Protein AF-A0A936NMS9-F1 (afdb_monomer_lite)

Sequence (113 aa):
MRSITDLVTTLTGQGVKIWAEGEKIQIEAPDDILTDEIIETIREHKPALLSLLALPCPSCGNPALIEQGEGWEHRSCSGHYDAWERTPGRRWRDLDARISDIFREALKSEAIQ

pLDDT: mean 70.15, std 15.5, range [38.44, 87.62]

Structure (mmCIF, N/CA/C/O backbone):
data_AF-A0A936NMS9-F1
#
_entry.id   AF-A0A936NMS9-F1
#
loop_
_atom_site.group_PDB
_atom_site.id
_atom_site.type_symbol
_atom_site.label_atom_id
_atom_site.label_alt_id
_atom_site.label_comp_id
_atom_site.label_asym_id
_atom_site.label_entity_id
_atom_site.label_seq_id
_atom_site.pdbx_PDB_ins_code
_atom_site.Cartn_x
_atom_site.Cartn_y
_atom_site.Cartn_z
_atom_site.occupancy
_atom_site.B_iso_or_equiv
_atom_site.auth_seq_id
_atom_site.auth_comp_id
_atom_site.auth_asym_id
_atom_site.auth_atom_id
_atom_site.pdbx_PDB_model_num
ATOM 1 N N . MET A 1 1 ? 6.492 -9.863 20.909 1.00 49.19 1 MET A N 1
ATOM 2 C CA . MET A 1 1 ? 6.801 -8.855 19.872 1.00 49.19 1 MET A CA 1
ATOM 3 C C . MET A 1 1 ? 5.818 -9.064 18.740 1.00 49.19 1 MET A C 1
ATOM 5 O O . MET A 1 1 ? 5.791 -10.166 18.212 1.00 49.19 1 MET A O 1
ATOM 9 N N . ARG A 1 2 ? 4.969 -8.080 18.421 1.00 62.53 2 ARG A N 1
ATOM 10 C CA . ARG A 1 2 ? 4.185 -8.123 17.178 1.00 62.53 2 ARG A CA 1
ATOM 11 C C . ARG A 1 2 ? 5.139 -7.771 16.036 1.00 62.53 2 ARG A C 1
ATOM 13 O O . ARG A 1 2 ? 5.868 -6.791 16.154 1.00 62.53 2 ARG A O 1
ATOM 20 N N . SER A 1 3 ? 5.208 -8.606 15.003 1.00 81.06 3 SER A N 1
ATOM 21 C CA . SER A 1 3 ? 5.994 -8.302 13.804 1.00 81.06 3 SER A CA 1
ATOM 22 C C . SER A 1 3 ? 5.295 -7.205 12.993 1.00 81.06 3 SER A C 1
ATOM 24 O O . SER A 1 3 ? 4.079 -7.044 13.079 1.00 81.06 3 SER A O 1
ATOM 26 N N . ILE A 1 4 ? 6.034 -6.471 12.161 1.00 83.38 4 ILE A N 1
ATOM 27 C CA . ILE A 1 4 ? 5.446 -5.491 11.229 1.00 83.38 4 ILE A CA 1
ATOM 28 C C . ILE A 1 4 ? 4.445 -6.173 10.286 1.00 83.38 4 ILE A C 1
ATOM 30 O O . ILE A 1 4 ? 3.408 -5.605 9.956 1.00 83.38 4 ILE A O 1
ATOM 34 N N . THR A 1 5 ? 4.705 -7.424 9.904 1.00 81.00 5 THR A N 1
ATOM 35 C CA . THR A 1 5 ? 3.783 -8.215 9.080 1.00 81.00 5 THR A CA 1
ATOM 36 C C . THR A 1 5 ? 2.464 -8.502 9.805 1.00 81.00 5 THR A C 1
ATOM 38 O O . THR A 1 5 ? 1.406 -8.426 9.184 1.00 81.00 5 THR A O 1
ATOM 41 N N . ASP A 1 6 ? 2.497 -8.763 11.118 1.00 82.69 6 ASP A N 1
ATOM 42 C CA . ASP A 1 6 ? 1.288 -8.915 11.942 1.00 82.69 6 ASP A CA 1
ATOM 43 C C . ASP A 1 6 ? 0.494 -7.609 12.015 1.00 82.69 6 ASP A C 1
ATOM 45 O O . ASP A 1 6 ? -0.735 -7.638 11.949 1.00 82.69 6 ASP A O 1
ATOM 49 N N . LEU A 1 7 ? 1.180 -6.464 12.115 1.00 82.69 7 LEU A N 1
ATOM 50 C CA . LEU A 1 7 ? 0.538 -5.148 12.113 1.00 82.69 7 LEU A CA 1
ATOM 51 C C . LEU A 1 7 ? -0.212 -4.909 10.798 1.00 82.69 7 LEU A C 1
ATOM 53 O O . LEU A 1 7 ? -1.404 -4.616 10.827 1.00 82.69 7 LEU A O 1
ATOM 57 N N . VAL A 1 8 ? 0.454 -5.097 9.654 1.00 84.81 8 VAL A N 1
ATOM 58 C CA . VAL A 1 8 ? -0.173 -4.934 8.331 1.00 84.81 8 VAL A CA 1
ATOM 59 C C . VAL A 1 8 ? -1.343 -5.901 8.165 1.00 84.81 8 VAL A C 1
ATOM 61 O O . VAL A 1 8 ? -2.427 -5.486 7.771 1.00 84.81 8 VAL A O 1
ATOM 64 N N . THR A 1 9 ? -1.166 -7.167 8.546 1.00 84.12 9 THR A N 1
ATOM 65 C CA . THR A 1 9 ? -2.229 -8.181 8.466 1.00 84.12 9 THR A CA 1
ATOM 66 C C . THR A 1 9 ? -3.438 -7.802 9.324 1.00 84.12 9 THR A C 1
ATOM 68 O O . THR A 1 9 ? -4.577 -7.949 8.885 1.00 84.12 9 THR A O 1
ATOM 71 N N . THR A 1 10 ? -3.205 -7.270 10.527 1.00 86.00 10 THR A N 1
ATOM 72 C CA . THR A 1 10 ? -4.271 -6.821 11.435 1.00 86.00 10 THR A CA 1
ATOM 73 C C . THR A 1 10 ? -5.026 -5.630 10.853 1.00 86.00 10 THR A C 1
ATOM 75 O O . THR A 1 10 ? -6.255 -5.650 10.817 1.00 86.00 10 THR A O 1
ATOM 78 N N . LEU A 1 11 ? -4.306 -4.623 10.352 1.00 84.12 11 LEU A N 1
ATOM 79 C CA . LEU A 1 11 ? -4.899 -3.426 9.753 1.00 84.12 11 LEU A CA 1
ATOM 80 C C . LEU A 1 11 ? -5.714 -3.789 8.502 1.00 84.12 11 LEU A C 1
ATOM 82 O O . LEU A 1 11 ? -6.875 -3.403 8.382 1.00 84.12 11 LEU A O 1
ATOM 86 N N . THR A 1 12 ? -5.171 -4.624 7.614 1.00 84.94 12 THR A N 1
ATOM 87 C CA . THR A 1 12 ? -5.905 -5.105 6.436 1.00 84.94 12 THR A CA 1
ATOM 88 C C . THR A 1 12 ? -7.131 -5.937 6.812 1.00 84.94 12 THR A C 1
ATOM 90 O O . THR A 1 12 ? -8.181 -5.787 6.189 1.00 84.94 12 THR A O 1
ATOM 93 N N . GLY A 1 13 ? -7.055 -6.745 7.874 1.00 83.88 13 GLY A N 1
ATOM 94 C CA . GLY A 1 13 ? -8.206 -7.471 8.420 1.00 83.88 13 GLY A CA 1
ATOM 95 C C . GLY A 1 13 ? -9.326 -6.565 8.951 1.00 83.88 13 GLY A C 1
ATOM 96 O O . GLY A 1 13 ? -10.482 -6.978 8.977 1.00 83.88 13 GLY A O 1
ATOM 97 N N . GLN A 1 14 ? -9.005 -5.323 9.321 1.00 84.56 14 GLN A N 1
ATOM 98 C CA . GLN A 1 14 ? -9.957 -4.295 9.759 1.00 84.56 14 GLN A CA 1
ATOM 99 C C . GLN A 1 14 ? -10.494 -3.434 8.602 1.00 84.56 14 GLN A C 1
ATOM 101 O O . GLN A 1 14 ? -11.213 -2.464 8.831 1.00 84.56 14 GLN A O 1
ATOM 106 N N . GLY A 1 15 ? -10.162 -3.777 7.352 1.00 82.88 15 GLY A N 1
ATOM 107 C CA . GLY A 1 15 ? -10.574 -3.019 6.170 1.00 82.88 15 GLY A CA 1
ATOM 108 C C . GLY A 1 15 ? -9.682 -1.818 5.857 1.00 82.88 15 GLY A C 1
ATOM 109 O O . GLY A 1 15 ? -10.041 -1.010 5.003 1.00 82.88 15 GLY A O 1
ATOM 110 N N . VAL A 1 16 ? -8.522 -1.702 6.510 1.00 86.06 16 VAL A N 1
ATOM 111 C CA . VAL A 1 16 ? -7.534 -0.666 6.209 1.00 86.06 16 VAL A CA 1
ATOM 112 C C . VAL A 1 16 ? -6.701 -1.082 5.002 1.00 86.06 16 VAL A C 1
ATOM 114 O O . VAL A 1 16 ? -6.028 -2.116 5.008 1.00 86.06 16 VAL A O 1
ATOM 117 N N . LYS A 1 17 ? -6.694 -0.254 3.964 1.00 82.94 17 LYS A N 1
ATOM 118 C CA . LYS A 1 17 ? -5.788 -0.402 2.827 1.00 82.94 17 LYS A CA 1
ATOM 119 C C . LYS A 1 17 ? -4.548 0.444 3.078 1.00 82.94 17 LYS A C 1
ATOM 121 O O . LYS A 1 17 ? -4.649 1.640 3.326 1.00 82.94 17 LYS A O 1
ATOM 126 N N . ILE A 1 18 ? -3.384 -0.188 2.999 1.00 83.50 18 ILE A N 1
ATOM 127 C CA . ILE A 1 18 ? -2.079 0.455 3.152 1.00 83.50 18 ILE A CA 1
ATOM 128 C C . ILE A 1 18 ? -1.235 0.112 1.932 1.00 83.50 18 ILE A C 1
ATOM 130 O O . ILE A 1 18 ? -1.139 -1.057 1.560 1.00 83.50 18 ILE A O 1
ATOM 134 N N . TRP A 1 19 ? -0.616 1.120 1.324 1.00 81.00 19 TRP A N 1
ATOM 135 C CA . TRP A 1 19 ? 0.313 0.936 0.212 1.00 81.00 19 TRP A CA 1
ATOM 136 C C . TRP A 1 19 ? 1.429 1.981 0.244 1.00 81.00 19 TRP A C 1
ATOM 138 O O . TRP A 1 19 ? 1.297 3.049 0.846 1.00 81.00 19 TRP A O 1
ATOM 148 N N . ALA A 1 20 ? 2.557 1.649 -0.380 1.00 81.88 20 ALA A N 1
ATOM 149 C CA . ALA A 1 20 ? 3.643 2.593 -0.595 1.00 81.88 20 ALA A CA 1
ATOM 150 C C . ALA A 1 20 ? 3.365 3.412 -1.863 1.00 81.88 20 ALA A C 1
ATOM 152 O O . ALA A 1 20 ? 3.104 2.845 -2.923 1.00 81.88 20 ALA A O 1
ATOM 153 N N . GLU A 1 21 ? 3.440 4.734 -1.744 1.00 77.88 21 GLU A N 1
ATOM 154 C CA . GLU A 1 21 ? 3.431 5.671 -2.863 1.00 77.88 21 GLU A CA 1
ATOM 155 C C . GLU A 1 21 ? 4.698 6.520 -2.784 1.00 77.88 21 GLU A C 1
ATOM 157 O O . GLU A 1 21 ? 4.839 7.426 -1.957 1.00 77.88 21 GLU A O 1
ATOM 162 N N . GLY A 1 22 ? 5.673 6.187 -3.614 1.00 76.06 22 GLY A N 1
ATOM 163 C CA . GLY A 1 22 ? 6.988 6.784 -3.554 1.00 76.06 22 GLY A CA 1
ATOM 164 C C . GLY A 1 22 ? 7.676 6.521 -2.208 1.00 76.06 22 GLY A C 1
ATOM 165 O O . GLY A 1 22 ? 7.807 5.386 -1.755 1.00 76.06 22 GLY A O 1
ATOM 166 N N . GLU A 1 23 ? 8.079 7.604 -1.541 1.00 77.19 23 GLU A N 1
ATOM 167 C CA . GLU A 1 23 ? 8.620 7.600 -0.172 1.00 77.19 23 GLU A CA 1
ATOM 168 C C . GLU A 1 23 ? 7.546 7.854 0.904 1.00 77.19 23 GLU A C 1
ATOM 170 O O . GLU A 1 23 ? 7.848 8.158 2.070 1.00 77.19 23 GLU A O 1
ATOM 175 N N . LYS A 1 24 ? 6.269 7.799 0.522 1.00 80.56 24 LYS A N 1
ATOM 176 C CA . LYS A 1 24 ? 5.120 8.014 1.399 1.00 80.56 24 LYS A CA 1
ATOM 177 C C . LYS A 1 24 ? 4.355 6.708 1.576 1.00 80.56 24 LYS A C 1
ATOM 179 O O . LYS A 1 24 ? 4.361 5.833 0.719 1.00 80.56 24 LYS A O 1
ATOM 184 N N . ILE A 1 25 ? 3.707 6.581 2.727 1.00 83.50 25 ILE A N 1
ATOM 185 C CA . ILE A 1 25 ? 2.757 5.504 2.990 1.00 83.50 25 ILE A CA 1
ATOM 186 C C . ILE A 1 25 ? 1.378 6.134 2.885 1.00 83.50 25 ILE A C 1
ATOM 188 O O . ILE A 1 25 ? 1.098 7.103 3.592 1.00 83.50 25 ILE A O 1
ATOM 192 N N . GLN A 1 26 ? 0.560 5.601 1.989 1.00 83.38 26 GLN A N 1
ATOM 193 C CA . GLN A 1 26 ? -0.840 5.968 1.854 1.00 83.38 26 GLN A CA 1
ATOM 194 C C . GLN A 1 26 ? -1.686 4.986 2.655 1.00 83.38 26 GLN A C 1
ATOM 196 O O . GLN A 1 26 ? -1.400 3.784 2.699 1.00 83.38 26 GLN A O 1
ATOM 201 N N . ILE A 1 27 ? -2.705 5.521 3.322 1.00 85.38 27 ILE A N 1
ATOM 202 C CA . ILE A 1 27 ? -3.598 4.759 4.187 1.00 85.38 27 ILE A CA 1
ATOM 203 C C . ILE A 1 27 ? -5.028 5.177 3.865 1.00 85.38 27 ILE A C 1
ATOM 205 O O . ILE A 1 27 ? -5.385 6.343 4.010 1.00 85.38 27 ILE A O 1
ATOM 209 N N . GLU A 1 28 ? -5.849 4.217 3.458 1.00 84.06 28 GLU A N 1
ATOM 210 C CA . GLU A 1 28 ? -7.298 4.362 3.361 1.00 84.06 28 GLU A CA 1
ATOM 211 C C . GLU A 1 28 ? -7.912 3.479 4.445 1.00 84.06 28 GLU A C 1
ATOM 213 O O . GLU A 1 28 ? -7.860 2.251 4.372 1.00 84.06 28 GLU A O 1
ATOM 218 N N . ALA A 1 29 ? -8.455 4.111 5.480 1.00 85.56 29 ALA A N 1
ATOM 219 C CA . ALA A 1 29 ? -9.108 3.444 6.595 1.00 85.56 29 ALA A CA 1
ATOM 220 C C . ALA A 1 29 ? -10.467 4.101 6.873 1.00 85.56 29 ALA A C 1
ATOM 222 O O . ALA A 1 29 ? -10.646 5.277 6.553 1.00 85.56 29 ALA A O 1
ATOM 223 N N . PRO A 1 30 ? -11.404 3.3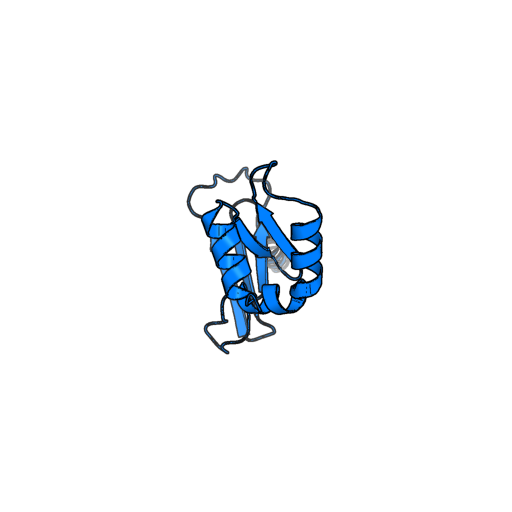85 7.513 1.00 83.25 30 PRO A N 1
ATOM 224 C CA . PRO A 1 30 ? -12.553 4.011 8.161 1.00 83.25 30 PRO A CA 1
ATOM 225 C C . PRO A 1 30 ? -12.104 5.005 9.248 1.00 83.25 30 PRO A C 1
ATOM 227 O O . PRO A 1 30 ? -11.111 4.748 9.931 1.00 83.25 30 PRO A O 1
ATOM 230 N N . ASP A 1 31 ? -12.864 6.088 9.454 1.00 77.81 31 ASP A N 1
ATOM 231 C CA . ASP A 1 31 ? -12.520 7.168 10.401 1.00 77.81 31 ASP A CA 1
ATOM 232 C C . ASP A 1 31 ? -12.299 6.686 11.848 1.00 77.81 31 ASP A C 1
ATOM 234 O O . ASP A 1 31 ? -11.522 7.278 12.588 1.00 77.81 31 ASP A O 1
ATOM 238 N N . ASP A 1 32 ? -12.943 5.587 12.248 1.00 82.31 32 ASP A N 1
ATOM 239 C CA . ASP A 1 32 ? -12.870 5.033 13.609 1.00 82.31 32 ASP A CA 1
ATOM 240 C C . ASP A 1 32 ? -11.575 4.229 13.872 1.00 82.31 32 ASP A C 1
ATOM 242 O O . ASP A 1 32 ? -11.213 3.962 15.014 1.00 82.31 32 ASP A O 1
ATOM 246 N N . ILE A 1 33 ? -10.852 3.829 12.815 1.00 84.81 33 ILE A N 1
ATOM 247 C CA . ILE A 1 33 ? -9.694 2.923 12.920 1.00 84.81 33 ILE A CA 1
ATOM 248 C C . ILE A 1 33 ? -8.362 3.685 12.994 1.00 84.81 33 ILE A C 1
ATOM 250 O O . ILE A 1 33 ? -7.413 3.196 13.601 1.00 84.81 33 ILE A O 1
ATOM 254 N N . LEU A 1 34 ? -8.253 4.867 12.380 1.00 84.88 34 LEU A N 1
ATOM 255 C CA . LEU A 1 34 ? -7.009 5.648 12.343 1.00 84.88 34 LEU A CA 1
ATOM 256 C C . LEU A 1 34 ? -6.801 6.440 13.643 1.00 84.88 34 LEU A C 1
ATOM 258 O O . LEU A 1 34 ? -6.961 7.657 13.685 1.00 84.88 34 LEU A O 1
ATOM 262 N N . THR A 1 35 ? -6.425 5.742 14.713 1.00 87.56 35 THR A N 1
ATOM 263 C CA . THR A 1 35 ? -6.035 6.381 15.977 1.00 87.56 35 THR A CA 1
ATOM 264 C C . THR A 1 35 ? -4.621 6.963 15.909 1.00 87.56 35 THR A C 1
ATOM 266 O O . THR A 1 35 ? -3.775 6.496 15.139 1.00 87.56 35 THR A O 1
ATOM 269 N N . ASP A 1 36 ? -4.331 7.948 16.765 1.00 85.12 36 ASP A N 1
ATOM 270 C CA . ASP A 1 36 ? -2.994 8.549 16.873 1.00 85.12 36 ASP A CA 1
ATOM 271 C C . ASP A 1 36 ? -1.911 7.502 17.185 1.00 85.12 36 ASP A C 1
ATOM 273 O O . ASP A 1 36 ? -0.838 7.533 16.586 1.00 85.12 36 ASP A O 1
ATOM 277 N N . GLU A 1 37 ? -2.222 6.506 18.023 1.00 84.56 37 GLU A N 1
ATOM 278 C CA . GLU A 1 37 ? -1.317 5.393 18.350 1.00 84.56 37 GLU A CA 1
ATOM 279 C C . GLU A 1 37 ? -0.925 4.581 17.101 1.00 84.56 37 GLU A C 1
ATOM 281 O O . GLU A 1 37 ? 0.242 4.222 16.910 1.00 84.56 37 GLU A O 1
ATOM 286 N N . ILE A 1 38 ? -1.885 4.319 16.205 1.00 83.69 38 ILE A N 1
ATOM 287 C CA . ILE A 1 38 ? -1.635 3.607 14.944 1.00 83.69 38 ILE A CA 1
ATOM 288 C C . ILE A 1 38 ? -0.790 4.471 14.005 1.00 83.69 38 ILE A C 1
ATOM 290 O O . ILE A 1 38 ? 0.145 3.967 13.378 1.00 83.69 38 ILE A O 1
ATOM 294 N N . ILE A 1 39 ? -1.070 5.773 13.930 1.00 86.06 39 ILE A N 1
ATOM 295 C CA . ILE A 1 39 ? -0.302 6.712 13.105 1.00 86.06 39 ILE A CA 1
ATOM 296 C C . ILE A 1 39 ? 1.149 6.810 13.596 1.00 86.06 39 ILE A C 1
ATOM 298 O O . ILE A 1 39 ? 2.070 6.782 12.774 1.00 86.06 39 ILE A O 1
ATOM 302 N N . GLU A 1 40 ? 1.377 6.895 14.908 1.00 86.19 40 GLU A N 1
ATOM 303 C CA . GLU A 1 40 ? 2.720 6.903 15.498 1.00 86.19 40 GLU A CA 1
ATOM 304 C C . GLU A 1 40 ? 3.460 5.597 15.211 1.00 86.19 40 GLU A C 1
ATOM 306 O O . GLU A 1 40 ? 4.571 5.633 14.680 1.00 86.19 40 GLU A O 1
ATOM 311 N N . THR A 1 41 ? 2.806 4.451 15.413 1.00 85.56 41 THR A N 1
ATOM 312 C CA . THR A 1 41 ? 3.381 3.130 15.111 1.00 85.56 41 THR A CA 1
ATOM 313 C C . THR A 1 41 ? 3.801 3.018 13.638 1.00 85.56 41 THR A C 1
ATOM 315 O O . THR A 1 41 ? 4.883 2.520 13.315 1.00 85.56 41 THR A O 1
ATOM 318 N N . ILE A 1 42 ? 2.973 3.513 12.711 1.00 85.50 42 ILE A N 1
ATOM 319 C CA . ILE A 1 42 ? 3.289 3.516 11.275 1.00 85.50 42 ILE A CA 1
ATOM 320 C C . ILE A 1 42 ? 4.475 4.437 10.970 1.00 85.50 42 ILE A C 1
ATOM 322 O O . ILE A 1 42 ? 5.319 4.093 10.140 1.00 85.50 42 ILE A O 1
ATOM 326 N N . ARG A 1 43 ? 4.576 5.594 11.633 1.00 87.19 43 ARG A N 1
ATOM 327 C CA . ARG A 1 43 ? 5.709 6.516 11.461 1.00 87.19 43 ARG A CA 1
ATOM 328 C C . ARG A 1 43 ? 7.015 5.917 11.972 1.00 87.19 43 ARG A C 1
ATOM 330 O O . ARG A 1 43 ? 8.012 5.996 11.255 1.00 87.19 43 ARG A O 1
ATOM 337 N N . GLU A 1 44 ? 7.008 5.294 13.147 1.00 87.62 44 GLU A N 1
ATOM 338 C CA . GLU A 1 44 ? 8.185 4.630 13.723 1.00 87.62 44 GLU A CA 1
ATOM 339 C C . GLU A 1 44 ? 8.700 3.501 12.822 1.00 87.62 44 GLU A C 1
ATOM 341 O O . GLU A 1 44 ? 9.907 3.335 12.636 1.00 87.62 44 GLU A O 1
ATOM 346 N N . HIS A 1 45 ? 7.785 2.764 12.190 1.00 86.44 45 HIS A N 1
ATOM 347 C CA . HIS A 1 45 ? 8.116 1.654 11.301 1.00 86.44 45 HIS A CA 1
ATOM 348 C C . HIS A 1 45 ? 8.139 2.014 9.811 1.00 86.44 45 HIS A C 1
ATOM 350 O O . HIS A 1 45 ? 8.303 1.121 8.977 1.00 86.44 45 HIS A O 1
ATOM 356 N N . LYS A 1 46 ? 8.048 3.301 9.451 1.00 85.94 46 LYS A N 1
ATOM 357 C CA . LYS A 1 46 ? 7.959 3.774 8.060 1.00 85.94 46 LYS A CA 1
ATOM 358 C C . LYS A 1 46 ? 8.967 3.124 7.093 1.00 85.94 46 LYS A C 1
ATOM 360 O O . LYS A 1 46 ? 8.520 2.613 6.069 1.00 85.94 46 LYS A O 1
ATOM 365 N N . PRO A 1 47 ? 10.293 3.098 7.350 1.00 82.38 47 PRO A N 1
ATOM 366 C CA . PRO A 1 47 ? 11.251 2.533 6.389 1.00 82.38 47 PRO A CA 1
ATOM 367 C C . PRO A 1 47 ? 11.076 1.021 6.181 1.00 82.38 47 PRO A C 1
ATOM 369 O O . PRO A 1 47 ? 11.238 0.512 5.069 1.00 82.38 47 PRO A O 1
ATOM 372 N N . ALA A 1 48 ? 10.702 0.301 7.237 1.00 84.00 48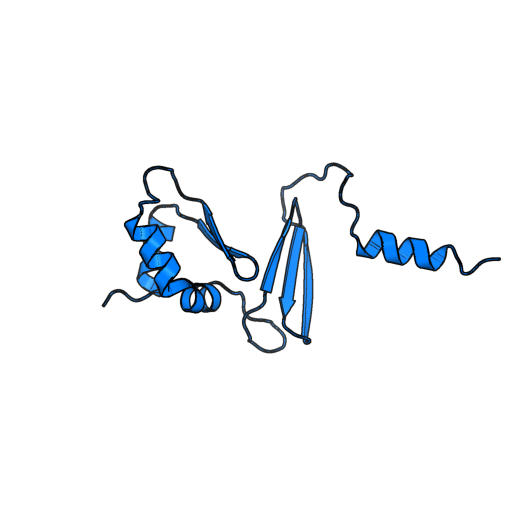 ALA A N 1
ATOM 373 C CA . ALA A 1 48 ? 10.433 -1.127 7.162 1.00 84.00 48 ALA A CA 1
ATOM 374 C C . ALA A 1 48 ? 9.090 -1.414 6.468 1.00 84.00 48 ALA A C 1
ATOM 376 O O . ALA A 1 48 ? 9.005 -2.347 5.675 1.00 84.00 48 ALA A O 1
ATOM 377 N N . LEU A 1 49 ? 8.071 -0.578 6.694 1.00 84.62 49 LEU A N 1
ATOM 378 C CA . LEU A 1 49 ? 6.791 -0.650 5.988 1.00 84.62 49 LEU A CA 1
ATOM 379 C C . LEU A 1 49 ? 6.947 -0.353 4.497 1.00 84.62 49 LEU A C 1
ATOM 381 O O . LEU A 1 49 ? 6.429 -1.109 3.687 1.00 84.62 49 LEU A O 1
ATOM 385 N N . LEU A 1 50 ? 7.704 0.680 4.119 1.00 83.94 50 LEU A N 1
ATOM 386 C CA . LEU A 1 50 ? 7.994 0.968 2.711 1.00 83.94 50 LEU A CA 1
ATOM 387 C C . LEU A 1 50 ? 8.677 -0.220 2.028 1.00 83.94 50 LEU A C 1
ATOM 389 O O . LEU A 1 50 ? 8.284 -0.600 0.933 1.00 83.94 50 LEU A O 1
ATOM 393 N N . SER A 1 51 ? 9.641 -0.853 2.699 1.00 80.56 51 SER A N 1
ATOM 394 C CA . SER A 1 51 ? 10.327 -2.035 2.164 1.00 80.56 51 SER A CA 1
ATOM 395 C C . SER A 1 51 ? 9.404 -3.252 2.038 1.00 80.56 51 SER A C 1
ATOM 397 O O . SER A 1 51 ? 9.546 -4.027 1.099 1.00 80.56 51 SER A O 1
ATOM 399 N N . LEU A 1 52 ? 8.467 -3.428 2.976 1.00 82.81 52 LEU A N 1
ATOM 400 C CA . LEU A 1 52 ? 7.513 -4.539 2.976 1.00 82.81 52 LEU A CA 1
ATOM 401 C C . LEU A 1 52 ? 6.399 -4.361 1.933 1.00 82.81 52 LEU A C 1
ATOM 403 O O . LEU A 1 52 ? 5.938 -5.343 1.359 1.00 82.81 52 LEU A O 1
ATOM 407 N N . LEU A 1 53 ? 5.943 -3.123 1.728 1.00 81.75 53 LEU A N 1
ATOM 408 C CA . LEU A 1 53 ? 4.828 -2.778 0.841 1.00 81.75 53 LEU A CA 1
ATOM 409 C C . LEU A 1 53 ? 5.269 -2.524 -0.602 1.00 81.75 53 LEU A C 1
ATOM 411 O O . LEU A 1 53 ? 4.434 -2.533 -1.505 1.00 81.75 53 LEU A O 1
ATOM 415 N N . ALA A 1 54 ? 6.555 -2.265 -0.829 1.00 79.06 54 ALA A N 1
ATOM 416 C CA . ALA A 1 54 ? 7.081 -2.073 -2.166 1.00 79.06 54 ALA A CA 1
ATOM 417 C C . ALA A 1 54 ? 7.038 -3.382 -2.962 1.00 79.06 54 ALA A C 1
ATOM 419 O O . ALA A 1 54 ? 7.507 -4.432 -2.517 1.00 79.06 54 ALA A O 1
ATOM 420 N N . LEU A 1 55 ? 6.504 -3.306 -4.180 1.00 72.69 55 LEU A N 1
ATOM 421 C CA . LEU A 1 55 ? 6.559 -4.425 -5.111 1.00 72.69 55 LEU A CA 1
ATOM 422 C C . LEU A 1 55 ? 8.012 -4.652 -5.549 1.00 72.69 55 LEU A C 1
ATOM 424 O O . LEU A 1 55 ? 8.700 -3.684 -5.884 1.00 72.69 55 LEU A O 1
ATOM 428 N N . PRO A 1 56 ? 8.504 -5.902 -5.584 1.00 73.44 56 PRO A N 1
ATOM 429 C CA . PRO A 1 56 ? 9.851 -6.170 -6.059 1.00 73.44 56 PRO A CA 1
ATOM 430 C C . PRO A 1 56 ? 9.955 -5.859 -7.554 1.00 73.44 56 PRO A C 1
ATOM 432 O O . PRO A 1 56 ? 9.105 -6.242 -8.360 1.00 73.44 56 PRO A O 1
ATOM 435 N N . CYS A 1 57 ? 11.034 -5.185 -7.934 1.00 68.12 57 CYS A N 1
ATOM 436 C CA . CYS A 1 57 ? 11.398 -4.946 -9.318 1.00 68.12 57 CYS A CA 1
ATOM 437 C C . CYS A 1 57 ? 11.622 -6.294 -10.022 1.00 68.12 57 CYS A C 1
ATOM 439 O O . CYS A 1 57 ? 12.461 -7.077 -9.565 1.00 68.12 57 CYS A O 1
ATOM 441 N N . PRO A 1 58 ? 10.954 -6.570 -11.154 1.00 66.94 58 PRO A N 1
ATOM 442 C CA . PRO A 1 58 ? 11.114 -7.841 -11.858 1.00 66.94 58 PRO A CA 1
ATOM 443 C C . PRO A 1 58 ? 12.533 -8.037 -12.416 1.00 66.94 58 PRO A C 1
ATOM 445 O O . PRO A 1 58 ? 12.950 -9.171 -12.630 1.00 66.94 58 PRO A O 1
ATOM 448 N N . SER A 1 59 ? 13.283 -6.950 -12.633 1.00 67.94 59 SER A N 1
ATOM 449 C CA . SER A 1 59 ? 14.639 -6.998 -13.191 1.00 67.94 59 SER A CA 1
ATOM 450 C C . SER A 1 59 ? 15.724 -7.258 -12.141 1.00 67.94 59 SER A C 1
ATOM 452 O O . SER A 1 59 ? 16.685 -7.965 -12.426 1.00 67.94 59 SER A O 1
ATOM 454 N N . CYS A 1 60 ? 15.618 -6.666 -10.946 1.00 76.19 60 CYS A N 1
ATOM 455 C CA . CYS A 1 60 ? 16.695 -6.702 -9.943 1.00 76.19 60 CYS A CA 1
ATOM 456 C C . CYS A 1 60 ? 16.255 -7.129 -8.536 1.00 76.19 60 CYS A C 1
ATOM 458 O O . CYS A 1 60 ? 17.096 -7.231 -7.649 1.00 76.19 60 CYS A O 1
ATOM 460 N N . GLY A 1 61 ? 14.961 -7.361 -8.304 1.00 71.12 61 GLY A N 1
ATOM 461 C CA . GLY A 1 61 ? 14.412 -7.775 -7.009 1.00 71.12 61 GLY A CA 1
ATOM 462 C C . GLY A 1 61 ? 14.351 -6.676 -5.943 1.00 71.12 61 GLY A C 1
ATOM 463 O O . GLY A 1 61 ? 13.737 -6.888 -4.902 1.00 71.12 61 GLY A O 1
ATOM 464 N N . ASN A 1 62 ? 14.938 -5.501 -6.193 1.00 75.25 62 ASN A N 1
ATOM 465 C CA . ASN A 1 62 ? 14.862 -4.359 -5.280 1.00 75.25 62 ASN A CA 1
ATOM 466 C C . ASN A 1 62 ? 13.442 -3.778 -5.229 1.00 75.25 62 ASN A C 1
ATOM 468 O O . ASN A 1 62 ? 12.736 -3.841 -6.235 1.00 75.25 62 ASN A O 1
ATOM 472 N N . PRO A 1 63 ? 13.029 -3.167 -4.108 1.00 72.00 63 PRO A N 1
ATOM 473 C CA . PRO A 1 63 ? 11.731 -2.508 -4.007 1.00 72.00 63 PRO A CA 1
ATOM 474 C C . PRO A 1 63 ? 11.578 -1.428 -5.091 1.00 72.00 63 PRO A C 1
ATOM 476 O O . PRO A 1 63 ? 12.417 -0.533 -5.215 1.00 72.00 63 PRO A O 1
ATOM 479 N N . ALA A 1 64 ? 10.529 -1.544 -5.904 1.00 74.44 64 ALA A N 1
ATOM 480 C CA . ALA A 1 64 ? 10.169 -0.555 -6.907 1.00 74.44 64 ALA A CA 1
ATOM 481 C C . ALA A 1 64 ? 9.380 0.590 -6.258 1.00 74.44 64 ALA A C 1
ATOM 483 O O . ALA A 1 64 ? 8.499 0.373 -5.424 1.00 74.44 64 ALA A O 1
ATOM 484 N N . LEU A 1 65 ? 9.698 1.810 -6.673 1.00 74.56 65 LEU A N 1
ATOM 485 C CA . LEU A 1 65 ? 8.938 3.013 -6.395 1.00 74.56 65 LEU A CA 1
ATOM 486 C C . LEU A 1 65 ? 7.628 2.958 -7.184 1.00 74.56 65 LEU A C 1
ATOM 488 O O . LEU A 1 65 ? 7.650 2.722 -8.391 1.00 74.56 65 LEU A O 1
ATOM 492 N N . ILE A 1 66 ? 6.501 3.185 -6.516 1.00 74.81 66 ILE A N 1
ATOM 493 C CA . ILE A 1 66 ? 5.187 3.267 -7.158 1.00 74.81 66 ILE A CA 1
ATOM 494 C C . ILE A 1 66 ? 4.673 4.690 -6.991 1.00 74.81 66 ILE A C 1
ATOM 496 O O . ILE A 1 66 ? 4.510 5.150 -5.870 1.00 74.81 66 ILE A O 1
ATOM 500 N N . GLU A 1 67 ? 4.421 5.394 -8.081 1.00 72.94 67 GLU A N 1
ATOM 501 C CA . GLU A 1 67 ? 3.760 6.695 -8.089 1.00 72.94 67 GLU A CA 1
ATOM 502 C C . GLU A 1 67 ? 2.381 6.520 -8.716 1.00 72.94 67 GLU A C 1
ATOM 504 O O . GLU A 1 67 ? 2.248 5.860 -9.745 1.00 72.94 67 GLU A O 1
ATOM 509 N N . GLN A 1 68 ? 1.342 7.087 -8.116 1.00 71.00 68 GLN A N 1
ATOM 510 C CA . GLN A 1 68 ? -0.006 7.008 -8.667 1.00 71.00 68 GLN A CA 1
ATOM 511 C C . GLN A 1 68 ? -0.521 8.404 -9.001 1.00 71.00 68 GLN A C 1
ATOM 513 O O . GLN A 1 68 ? -0.217 9.389 -8.330 1.00 71.00 68 GLN A O 1
ATOM 518 N N . GLY A 1 69 ? -1.331 8.477 -10.051 1.00 66.25 69 GLY A N 1
ATOM 519 C CA . GLY A 1 69 ? -2.129 9.651 -10.374 1.00 66.25 69 GLY A CA 1
ATOM 520 C C . GLY A 1 69 ? -3.515 9.247 -10.857 1.00 66.25 69 GLY A C 1
ATOM 521 O O . GLY A 1 69 ? -3.923 8.086 -10.754 1.00 66.25 69 GLY A O 1
ATOM 522 N N . GLU A 1 70 ? -4.296 10.205 -11.356 1.00 65.62 70 GLU A N 1
ATOM 523 C CA . GLU A 1 70 ? -5.680 9.933 -11.740 1.00 65.62 70 GLU A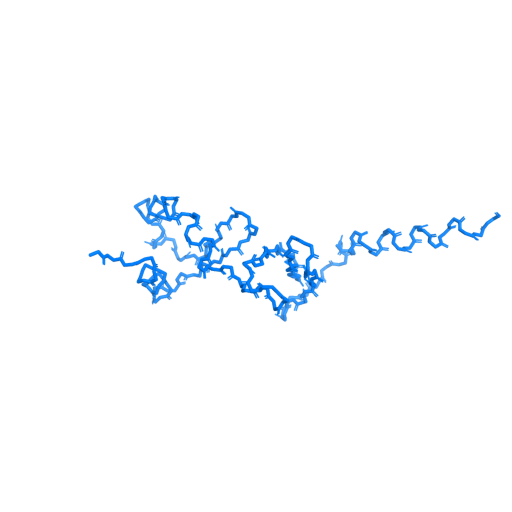 CA 1
ATOM 524 C C . GLU A 1 70 ? -5.754 8.960 -12.935 1.00 65.62 70 GLU A C 1
ATOM 526 O O . GLU A 1 70 ? -5.613 9.332 -14.095 1.00 65.62 70 GLU A O 1
ATOM 531 N N . GLY A 1 71 ? -5.982 7.674 -12.6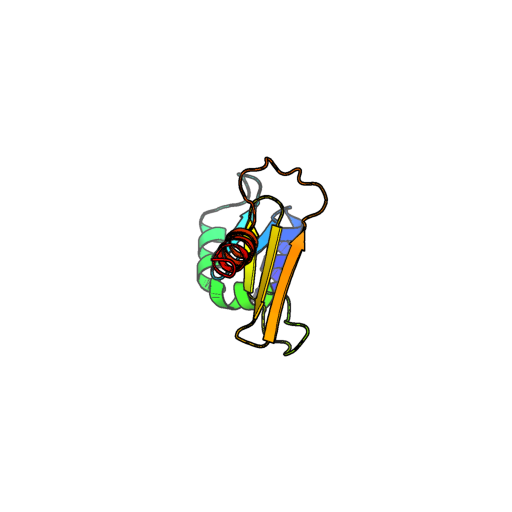41 1.00 65.94 71 GLY A N 1
ATOM 532 C CA . GLY A 1 71 ? -6.144 6.624 -13.652 1.00 65.94 71 GLY A CA 1
ATOM 533 C C . GLY A 1 71 ? -4.839 6.048 -14.212 1.00 65.94 71 GLY A C 1
ATOM 534 O O . GLY A 1 71 ? -4.890 5.339 -15.225 1.00 65.94 71 GLY A O 1
ATOM 535 N N . TRP A 1 72 ? -3.701 6.316 -13.567 1.00 72.31 72 TRP A N 1
ATOM 536 C CA . TRP A 1 72 ? -2.407 5.740 -13.922 1.00 72.31 72 TRP A CA 1
ATOM 537 C C . TRP A 1 72 ? -1.583 5.350 -12.689 1.00 72.31 72 TRP A C 1
ATOM 539 O O . TRP A 1 72 ? -1.715 5.933 -11.616 1.00 72.31 72 TRP A O 1
ATOM 549 N N . GLU A 1 73 ? -0.714 4.362 -12.878 1.00 73.00 73 GLU A N 1
ATOM 550 C CA . GLU A 1 73 ? 0.314 3.939 -11.926 1.00 73.00 73 GLU A CA 1
ATOM 551 C C . GLU A 1 73 ? 1.659 3.926 -12.657 1.00 73.00 73 GLU A C 1
ATOM 553 O O . GLU A 1 73 ? 1.773 3.353 -13.734 1.00 73.00 73 GLU A O 1
ATOM 558 N N . HIS A 1 74 ? 2.679 4.561 -12.106 1.00 74.44 74 HIS A N 1
ATOM 559 C CA . HIS A 1 74 ? 4.048 4.512 -12.590 1.00 74.44 74 HIS A CA 1
ATOM 560 C C . HIS A 1 74 ? 4.867 3.689 -11.607 1.00 74.44 74 HIS A C 1
ATOM 562 O O . HIS A 1 74 ? 4.868 3.947 -10.409 1.00 74.44 74 HIS A O 1
ATOM 568 N N . ARG A 1 75 ? 5.568 2.683 -12.111 1.00 72.88 75 ARG A N 1
ATOM 569 C CA . ARG A 1 75 ? 6.459 1.835 -11.333 1.00 72.88 75 ARG A CA 1
ATOM 570 C C . ARG A 1 75 ? 7.867 2.018 -11.847 1.00 72.88 75 ARG A C 1
ATOM 572 O O . ARG A 1 75 ? 8.162 1.610 -12.969 1.00 72.88 75 ARG A O 1
ATOM 579 N N . SER A 1 76 ? 8.730 2.587 -11.016 1.00 73.31 76 SER A N 1
ATOM 580 C CA . SER A 1 76 ? 10.128 2.818 -11.350 1.00 73.31 76 SER A CA 1
ATOM 581 C C . SER A 1 76 ? 11.077 2.188 -10.334 1.00 73.31 76 SER A C 1
ATOM 583 O O . SER A 1 76 ? 10.793 2.075 -9.149 1.00 73.31 76 SER A O 1
ATOM 585 N N . CYS A 1 77 ? 12.233 1.728 -10.788 1.00 77.12 77 CYS A N 1
ATOM 586 C CA . CYS A 1 77 ? 13.327 1.253 -9.949 1.00 77.12 77 CYS A CA 1
ATOM 587 C C . CYS A 1 77 ? 14.617 1.870 -10.481 1.00 77.12 77 CYS A C 1
ATOM 589 O O . CYS A 1 77 ? 14.800 1.862 -11.699 1.00 77.12 77 CYS A O 1
ATOM 591 N N . SER A 1 78 ? 15.477 2.371 -9.582 1.00 67.06 78 SER A N 1
ATOM 592 C CA . SER A 1 78 ? 16.696 3.184 -9.777 1.00 67.06 78 SER A CA 1
ATOM 593 C C . SER A 1 78 ? 17.646 2.724 -10.904 1.00 67.06 78 SER A C 1
ATOM 595 O O . SER A 1 78 ? 18.774 2.316 -10.646 1.00 67.06 78 SER A O 1
ATOM 597 N N . GLY A 1 79 ? 17.199 2.783 -12.161 1.00 61.22 79 GLY A N 1
ATOM 598 C CA . GLY A 1 79 ? 17.958 2.445 -13.368 1.00 61.22 79 GLY A CA 1
ATOM 599 C C . GLY A 1 79 ? 17.578 1.154 -14.113 1.00 61.22 79 GLY A C 1
ATOM 600 O O . GLY A 1 79 ? 18.246 0.849 -15.097 1.00 61.22 79 GLY A O 1
ATOM 601 N N . HIS A 1 80 ? 16.552 0.388 -13.708 1.00 58.56 80 HIS A N 1
ATOM 602 C CA . HIS A 1 80 ? 16.300 -0.951 -14.297 1.00 58.56 80 HIS A CA 1
ATOM 603 C C . HIS A 1 80 ? 14.864 -1.267 -14.716 1.00 58.56 80 HIS A C 1
ATOM 605 O O . HIS A 1 80 ? 14.640 -2.238 -15.444 1.00 58.56 80 HIS A O 1
ATOM 611 N N . TYR A 1 81 ? 13.892 -0.503 -14.239 1.00 62.19 81 TYR A N 1
ATOM 612 C CA . TYR A 1 81 ? 12.486 -0.740 -14.529 1.00 62.19 81 TYR A CA 1
ATOM 613 C C . TYR A 1 81 ? 11.765 0.599 -14.483 1.00 62.19 81 TYR A C 1
ATOM 615 O O . TYR A 1 81 ? 11.947 1.342 -13.526 1.00 62.19 81 TYR A O 1
ATOM 623 N N . ASP A 1 82 ? 11.017 0.910 -15.531 1.00 67.69 82 ASP A N 1
ATOM 624 C CA . ASP A 1 82 ? 10.175 2.099 -15.671 1.00 67.69 82 ASP A CA 1
ATOM 625 C C . ASP A 1 82 ? 8.958 1.644 -16.483 1.00 67.69 82 ASP A C 1
ATOM 627 O O . ASP A 1 82 ? 9.068 1.308 -17.667 1.00 67.69 82 ASP A O 1
ATOM 631 N N . ALA A 1 83 ? 7.824 1.490 -15.806 1.00 65.62 83 ALA A N 1
ATOM 632 C CA . ALA A 1 83 ? 6.607 0.936 -16.374 1.00 65.62 83 ALA A CA 1
ATOM 633 C C . ALA A 1 83 ? 5.392 1.753 -15.948 1.00 65.62 83 ALA A C 1
ATOM 635 O O . ALA A 1 83 ? 5.239 2.105 -14.784 1.00 65.62 83 ALA A O 1
ATOM 636 N N . TRP A 1 84 ? 4.489 1.998 -16.893 1.00 71.06 84 TRP A N 1
ATOM 637 C CA . TRP A 1 84 ? 3.292 2.798 -16.665 1.00 71.06 84 TRP A CA 1
ATOM 638 C C . TRP A 1 84 ? 2.023 1.972 -16.903 1.00 71.06 84 TRP A C 1
ATOM 640 O O . TRP A 1 84 ? 1.691 1.610 -18.032 1.00 71.06 84 TRP A O 1
ATOM 650 N N . GLU A 1 85 ? 1.348 1.693 -15.799 1.00 66.19 85 GLU A N 1
ATOM 651 C CA . GLU A 1 85 ? 0.050 1.061 -15.569 1.00 66.19 85 GLU A CA 1
ATOM 652 C C . GLU A 1 85 ? -1.160 1.930 -15.938 1.00 66.19 85 GLU A C 1
ATOM 654 O O . GLU A 1 85 ? -1.240 3.061 -15.461 1.00 66.19 85 GLU A O 1
ATOM 659 N N . ARG A 1 86 ? -2.163 1.423 -16.674 1.00 65.25 86 ARG A N 1
ATOM 660 C CA . ARG A 1 86 ? -3.527 1.990 -16.608 1.00 65.25 86 ARG A CA 1
ATOM 661 C C . ARG A 1 86 ? -4.294 1.279 -15.503 1.00 65.25 86 ARG A C 1
ATOM 663 O O . ARG A 1 86 ? -4.430 0.059 -15.559 1.00 65.25 86 ARG A O 1
ATOM 670 N N . THR A 1 87 ? -4.856 2.020 -14.553 1.00 60.66 87 THR A N 1
ATOM 671 C CA . THR A 1 87 ? -5.686 1.413 -13.505 1.00 60.66 87 THR A CA 1
ATOM 672 C C . THR A 1 87 ? -7.055 1.033 -14.089 1.00 60.66 87 THR A C 1
ATOM 674 O O . THR A 1 87 ? -7.771 1.919 -14.574 1.00 60.66 87 THR A O 1
ATOM 677 N N . PRO A 1 88 ? -7.463 -0.251 -14.073 1.00 51.62 88 PRO A N 1
ATOM 678 C CA . PRO A 1 88 ? -8.767 -0.658 -14.589 1.00 51.62 88 PRO A CA 1
ATOM 679 C C . PRO A 1 88 ? -9.905 0.049 -13.836 1.00 51.62 88 PRO A C 1
ATOM 681 O O . PRO A 1 88 ? -9.906 0.097 -12.609 1.00 51.62 88 PRO A O 1
ATOM 684 N N . GLY A 1 89 ? -10.890 0.588 -14.562 1.00 47.22 89 GLY A N 1
ATOM 685 C CA . GLY A 1 89 ? -12.118 1.143 -13.971 1.00 47.22 89 GLY A CA 1
ATOM 686 C C . GLY A 1 89 ? -12.144 2.654 -13.697 1.00 47.22 89 GLY A C 1
ATOM 687 O O . GLY A 1 89 ? -13.178 3.145 -13.247 1.00 47.22 89 GLY A O 1
ATOM 688 N N . ARG A 1 90 ? -11.086 3.423 -14.002 1.00 49.94 90 ARG A N 1
ATOM 689 C CA . ARG A 1 90 ? -11.121 4.902 -13.948 1.00 49.94 90 ARG A CA 1
ATOM 690 C C . ARG A 1 90 ? -11.224 5.530 -15.344 1.00 49.94 90 ARG A C 1
ATOM 692 O O . ARG A 1 90 ? -10.514 5.143 -16.271 1.00 49.94 90 ARG A O 1
ATOM 699 N N . ARG A 1 91 ? -12.140 6.496 -15.495 1.00 39.75 91 ARG A N 1
ATOM 700 C CA . ARG A 1 91 ? -12.428 7.224 -16.743 1.00 39.75 91 ARG A CA 1
ATOM 701 C C . ARG A 1 91 ? -11.678 8.554 -16.729 1.00 39.75 91 ARG A C 1
ATOM 703 O O . ARG A 1 91 ? -11.821 9.313 -15.781 1.00 39.75 91 ARG A O 1
ATOM 710 N N . TRP A 1 92 ? -10.907 8.822 -17.775 1.00 47.72 92 TRP A N 1
ATOM 711 C CA . TRP A 1 92 ? -10.135 10.056 -17.907 1.00 47.72 92 TRP A CA 1
ATOM 712 C C . TRP A 1 92 ? -11.082 11.229 -18.212 1.00 47.72 92 TRP A C 1
ATOM 714 O O . TRP A 1 92 ? -11.975 11.092 -19.054 1.00 47.72 92 TRP A O 1
ATOM 724 N N . ARG A 1 93 ? -10.898 12.375 -17.546 1.00 39.88 93 ARG A N 1
ATOM 725 C CA . ARG A 1 93 ? -11.166 13.674 -18.181 1.00 39.88 93 ARG A CA 1
ATOM 726 C C . ARG A 1 93 ? -9.875 14.061 -18.897 1.00 39.88 93 ARG A C 1
ATOM 728 O O . ARG A 1 93 ? -8.811 13.916 -18.311 1.00 39.88 93 ARG A O 1
ATOM 735 N N . ASP A 1 94 ? -9.975 14.498 -20.147 1.00 41.62 94 ASP A N 1
ATOM 736 C CA . ASP A 1 94 ? -8.868 14.798 -21.076 1.00 41.62 94 ASP A CA 1
ATOM 737 C C . ASP A 1 94 ? -7.940 15.968 -20.652 1.00 41.62 94 ASP A C 1
ATOM 739 O O . ASP A 1 94 ? -7.647 16.848 -21.454 1.00 41.62 94 ASP A O 1
ATOM 743 N N . LEU A 1 95 ? -7.479 16.028 -19.400 1.00 38.72 95 LEU A N 1
ATOM 744 C CA . LEU A 1 95 ? -6.620 17.108 -18.889 1.00 38.72 95 LEU A CA 1
ATOM 745 C C . LEU A 1 95 ? -5.179 16.687 -18.574 1.00 38.72 95 LEU A C 1
ATOM 747 O O . LEU A 1 95 ? -4.337 17.564 -18.426 1.00 38.72 95 LEU A O 1
ATOM 751 N N . ASP A 1 96 ? -4.868 15.389 -18.575 1.00 43.09 96 ASP A N 1
ATOM 752 C CA . ASP A 1 96 ? -3.537 14.870 -18.222 1.00 43.09 96 ASP A CA 1
ATOM 753 C C . ASP A 1 96 ? -2.940 13.987 -19.326 1.00 43.09 96 ASP A C 1
ATOM 755 O O . ASP A 1 96 ? -2.492 12.863 -19.091 1.00 43.09 96 ASP A O 1
ATOM 759 N N . ALA A 1 97 ? -2.912 14.492 -20.565 1.00 38.44 97 ALA A N 1
ATOM 760 C CA . ALA A 1 97 ? -1.993 13.953 -21.568 1.00 38.44 97 ALA A CA 1
ATOM 761 C C . ALA A 1 97 ? -0.584 13.873 -20.950 1.00 38.44 97 ALA A C 1
ATOM 763 O O . ALA A 1 97 ? -0.125 14.820 -20.309 1.00 38.44 97 ALA A O 1
ATOM 764 N N . ARG A 1 98 ? 0.090 12.725 -21.096 1.00 46.69 98 ARG A N 1
ATOM 765 C CA . ARG A 1 98 ? 1.387 12.484 -20.457 1.00 46.69 98 ARG A CA 1
ATOM 766 C C . ARG A 1 98 ? 2.356 13.612 -20.796 1.00 46.69 98 ARG A C 1
ATOM 768 O O . ARG A 1 98 ? 2.527 13.949 -21.965 1.00 46.69 98 ARG A O 1
ATOM 775 N N . ILE A 1 99 ? 3.107 14.085 -19.802 1.00 50.38 99 ILE A N 1
ATOM 776 C CA . ILE A 1 99 ? 4.279 14.948 -20.026 1.00 50.38 99 ILE A CA 1
ATOM 777 C C . ILE A 1 99 ? 5.199 14.348 -21.114 1.00 50.38 99 ILE A C 1
ATOM 779 O O . ILE A 1 99 ? 5.742 15.076 -21.940 1.00 50.38 99 ILE A O 1
ATOM 783 N N . SER A 1 100 ? 5.314 13.018 -21.200 1.00 44.03 100 SER A N 1
ATOM 784 C CA . SER A 1 100 ? 6.092 12.337 -22.244 1.00 44.03 100 SER A CA 1
ATOM 785 C C . SER A 1 100 ? 5.466 12.354 -23.648 1.00 44.03 100 SER A C 1
ATOM 787 O O . SER A 1 100 ? 6.210 12.249 -24.625 1.00 44.03 100 SER A O 1
ATOM 789 N N . ASP A 1 101 ? 4.153 12.546 -23.780 1.00 46.91 101 ASP A N 1
ATOM 790 C CA . ASP A 1 101 ? 3.495 12.761 -25.074 1.00 46.91 101 ASP A CA 1
ATOM 791 C C . ASP A 1 101 ? 3.620 14.233 -25.516 1.00 46.91 101 ASP A C 1
ATOM 793 O O . ASP A 1 101 ? 3.944 14.486 -26.676 1.00 46.91 101 ASP A O 1
ATOM 797 N N . ILE A 1 102 ? 3.567 15.191 -24.576 1.00 48.44 102 ILE A N 1
ATOM 798 C CA . ILE A 1 102 ? 3.872 16.617 -24.829 1.00 48.44 102 ILE A CA 1
ATOM 799 C C . ILE A 1 102 ? 5.296 16.786 -25.391 1.00 48.44 102 ILE A C 1
ATOM 801 O O . ILE A 1 102 ? 5.498 17.462 -26.401 1.00 48.44 102 ILE A O 1
ATOM 805 N N . PHE A 1 103 ? 6.298 16.134 -24.788 1.00 42.91 103 PHE A N 1
ATOM 806 C CA . PHE A 1 103 ? 7.690 16.236 -25.252 1.00 42.91 103 PHE A CA 1
ATOM 807 C C . PHE A 1 103 ? 7.948 15.511 -26.584 1.00 42.91 103 PHE A C 1
ATOM 809 O O . PHE A 1 103 ? 8.743 15.981 -27.400 1.00 42.91 103 PHE A O 1
ATOM 816 N N . ARG A 1 104 ? 7.283 14.375 -26.835 1.00 44.94 104 ARG A N 1
ATOM 817 C CA . ARG A 1 104 ? 7.472 13.592 -28.068 1.00 44.94 104 ARG A CA 1
ATOM 818 C C . ARG A 1 104 ? 6.783 14.230 -29.281 1.00 44.94 104 ARG A C 1
ATOM 820 O O . ARG A 1 104 ? 7.248 14.020 -30.401 1.00 44.94 104 ARG A O 1
ATOM 827 N N . GLU A 1 105 ? 5.715 15.001 -29.085 1.00 45.94 105 GLU A N 1
ATOM 828 C CA . GLU A 1 105 ? 5.083 15.795 -30.149 1.00 45.94 105 GLU A CA 1
ATOM 829 C C . GLU A 1 105 ? 5.794 17.137 -30.395 1.00 45.94 105 GLU A C 1
ATOM 831 O O . GLU A 1 105 ? 5.998 17.503 -31.555 1.00 45.94 105 GLU A O 1
ATOM 836 N N . ALA A 1 106 ? 6.289 17.824 -29.356 1.00 43.19 106 ALA A N 1
ATOM 837 C CA . ALA A 1 106 ? 7.077 19.053 -29.518 1.00 43.19 106 ALA A CA 1
ATOM 838 C C . ALA A 1 106 ? 8.366 18.827 -30.337 1.00 43.19 106 ALA A C 1
ATOM 840 O O . ALA A 1 106 ? 8.634 19.557 -31.288 1.00 43.19 106 ALA A O 1
ATOM 841 N N . LEU A 1 107 ? 9.107 17.743 -30.070 1.00 46.72 107 LEU A N 1
ATOM 842 C CA . LEU A 1 107 ? 10.337 17.406 -30.808 1.00 46.72 107 LEU A CA 1
ATOM 843 C C . LEU A 1 107 ? 10.101 16.986 -32.271 1.00 46.72 107 LEU A C 1
ATOM 845 O O . LEU A 1 107 ? 11.012 17.074 -33.091 1.00 46.72 107 LEU A O 1
ATOM 849 N N . LYS A 1 108 ? 8.891 16.538 -32.627 1.00 48.66 108 LYS A N 1
ATOM 850 C CA . LYS A 1 108 ? 8.525 16.242 -34.025 1.00 48.66 108 LYS A CA 1
ATOM 851 C C . LYS A 1 108 ? 8.182 17.501 -34.829 1.00 48.66 108 LYS A C 1
ATOM 853 O O . LYS A 1 108 ? 8.124 17.423 -36.053 1.00 48.66 108 LYS A O 1
ATOM 858 N N . SER A 1 109 ? 7.970 18.634 -34.161 1.00 48.00 109 SER A N 1
ATOM 859 C CA . SER A 1 109 ? 7.474 19.876 -34.765 1.00 48.00 109 SER A CA 1
ATOM 860 C C . SER A 1 109 ? 8.589 20.817 -35.247 1.00 48.00 109 SER A C 1
ATOM 862 O O . SER A 1 109 ? 8.338 21.651 -36.109 1.00 48.00 109 SER A O 1
ATOM 864 N N . GLU A 1 110 ? 9.823 20.669 -34.748 1.00 44.59 110 GLU A N 1
ATOM 865 C CA . GLU A 1 110 ? 10.983 21.511 -35.117 1.00 44.59 110 GLU A CA 1
ATOM 866 C C . GLU A 1 110 ? 11.932 20.856 -36.142 1.00 44.59 110 GLU A C 1
ATOM 868 O O . GLU A 1 110 ? 12.959 21.424 -36.499 1.00 44.59 110 GLU A O 1
ATOM 873 N N . ALA A 1 111 ? 11.598 19.668 -36.655 1.00 46.03 111 ALA A N 1
ATOM 874 C CA . ALA A 1 111 ? 12.402 18.971 -37.668 1.00 46.03 111 ALA A CA 1
ATOM 875 C C . ALA A 1 111 ? 11.989 19.284 -39.122 1.00 46.03 111 ALA A C 1
ATOM 877 O O . ALA A 1 11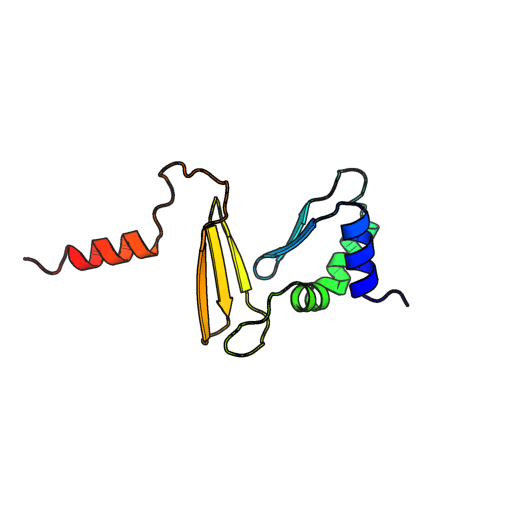1 ? 12.488 18.651 -40.052 1.00 46.03 111 ALA A O 1
ATOM 878 N N . ILE A 1 112 ? 11.073 20.235 -39.333 1.00 50.62 112 ILE A N 1
ATOM 879 C CA . ILE A 1 112 ? 10.692 20.718 -40.665 1.00 50.62 112 ILE A CA 1
ATOM 880 C C . ILE A 1 112 ? 10.586 22.243 -4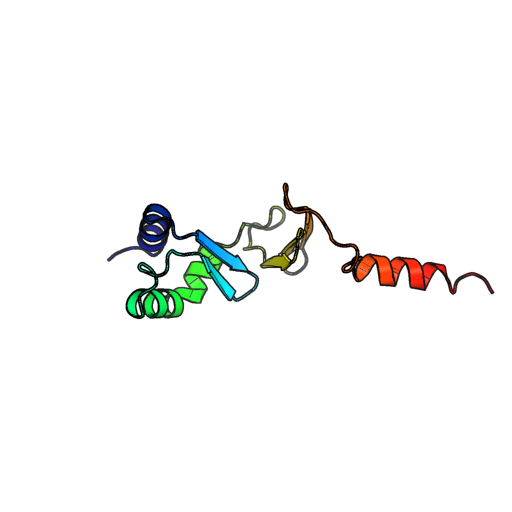0.625 1.00 50.62 112 ILE A C 1
ATOM 882 O O . ILE A 1 112 ? 9.501 22.789 -40.437 1.00 50.62 112 ILE A O 1
ATOM 886 N N . GLN A 1 113 ? 11.718 22.913 -40.827 1.00 42.78 113 GLN A N 1
ATOM 887 C CA . GLN A 1 113 ? 11.816 24.157 -41.593 1.00 42.78 113 GLN A CA 1
ATOM 888 C C . GLN A 1 113 ? 13.240 24.334 -42.115 1.00 42.78 113 GLN A C 1
ATOM 890 O O . GLN A 1 113 ? 14.188 24.119 -41.330 1.00 42.78 113 GLN A O 1
#

Radius of gyration: 18.54 Å; chains: 1; bounding box: 31×33×62 Å

Secondary structure (DSSP, 8-state):
---HHHHHHHHHHTT-EEEEETTEEEEE--TTT--HHHHHHHHHTHHHHHHHHSPBPTTT-SBPEEEEETTEEEEEETTTEEEEEEPTTPPPPTT---HHHHHHHHHHHSS--

Foldseek 3Di:
DQDVVNLVVVCVVQVWDWAAAALDIDIDHDPVPDDPVNVVVCVVCSVVSQQVRFDQDPFPRGRWHWHDDQQKIWTHDDPTDTDMDGDPPGDDDPPCDDPVVVVVVVVVVPPPD